Protein AF-A0A4W5NEG5-F1 (afdb_monomer)

Organism: NCBI:txid62062

Sequence (98 aa):
MLLADIVSAETSLFSREVAFTGQLQKQSPKLCYYYLGFYIHSCPKMRYKGQYQPSDLLYPETYVFVPIEHCIPSLEQTHYARFNQEPDAGTEHGISYV

pLDDT: mean 80.61, std 16.85, range [34.16, 94.56]

Secondary structure (DSSP, 8-state):
-HHHHHHHHHHHHHHHHHHHHHHHHHH-TT----------TT-HHHHHHTTSSS-EEE-TTT--EEEHHHHHHHHHH-SS-----S------------

Solvent-accessible surface area (backbone atoms only — not comparable to full-atom values): 6476 Å² total; per-residue (Å²): 111,72,70,59,54,50,54,51,51,52,52,53,51,50,55,51,51,55,55,48,49,59,54,48,23,76,79,36,78,84,56,79,77,80,88,86,71,85,83,44,77,90,38,69,74,40,44,58,60,62,68,50,79,91,42,68,42,71,38,87,91,78,70,46,75,40,56,38,80,76,49,47,72,44,44,76,76,32,101,73,60,85,84,77,88,72,86,78,84,69,99,79,77,88,77,73,84,125

Foldseek 3Di:
DVVVVVLVVLVVVVVVVVVVLVVVCVVPVVSPDDDPDDAFPPDPSNVVVLVPPPDWDQDPPPRDTDGVVQVVVQVVVDRDDDPDPDDDDDDPDPPPPD

Mean predicted aligned error: 9.25 Å

InterPro domains:
  IPR007472 N-end rule aminoacyl transferase, C-terminal [PF04377] (27-58)
  IPR030700 N-end rule aminoacyl transferase [PTHR21367] (16-89)

Structure (mmCIF, N/CA/C/O backbone):
data_AF-A0A4W5NEG5-F1
#
_entry.id   AF-A0A4W5NEG5-F1
#
loop_
_atom_site.group_PDB
_atom_site.id
_atom_site.type_symbol
_atom_site.label_atom_id
_atom_site.label_alt_id
_atom_site.label_comp_id
_atom_site.label_asym_id
_atom_site.label_entity_id
_atom_site.label_seq_id
_atom_site.pdbx_PDB_ins_code
_atom_site.Cartn_x
_atom_site.Cartn_y
_atom_site.Cartn_z
_atom_site.occupancy
_atom_site.B_iso_or_equiv
_atom_site.auth_seq_id
_atom_site.auth_comp_id
_atom_site.auth_asym_id
_atom_site.auth_atom_id
_atom_site.pdbx_PDB_model_num
ATOM 1 N N . MET A 1 1 ? 21.940 15.307 4.176 1.00 58.94 1 MET A N 1
ATOM 2 C CA . MET A 1 1 ? 21.402 15.485 5.541 1.00 58.94 1 MET A CA 1
ATOM 3 C C . MET A 1 1 ? 19.919 15.838 5.487 1.00 58.94 1 MET A C 1
ATOM 5 O O . MET A 1 1 ? 19.132 14.942 5.731 1.00 58.94 1 MET A O 1
ATOM 9 N N . LEU A 1 2 ? 19.526 17.009 4.966 1.00 62.81 2 LEU A N 1
ATOM 10 C CA . LEU A 1 2 ? 18.125 17.480 4.930 1.00 62.81 2 LEU A CA 1
ATOM 11 C C . LEU A 1 2 ? 17.073 16.490 4.365 1.00 62.81 2 LEU A C 1
ATOM 13 O O . LEU A 1 2 ? 15.987 16.369 4.916 1.00 62.81 2 LEU A O 1
ATOM 17 N N . LEU A 1 3 ? 17.383 15.753 3.289 1.00 60.47 3 LEU A N 1
ATOM 18 C CA . LEU A 1 3 ? 16.444 14.785 2.691 1.00 60.47 3 LEU A CA 1
ATOM 19 C C . LEU A 1 3 ? 16.169 13.565 3.586 1.00 60.47 3 LEU A C 1
ATOM 21 O O . LEU A 1 3 ? 15.054 13.054 3.590 1.00 60.47 3 LEU A O 1
ATOM 25 N N . ALA A 1 4 ? 17.163 13.105 4.352 1.00 62.19 4 ALA A N 1
ATOM 26 C CA . ALA A 1 4 ? 16.987 11.980 5.270 1.00 62.19 4 ALA A CA 1
ATOM 27 C C . ALA A 1 4 ? 16.126 12.384 6.478 1.00 62.19 4 ALA A C 1
ATOM 29 O O . ALA A 1 4 ? 15.277 11.609 6.916 1.00 62.19 4 ALA A O 1
ATOM 30 N N . ASP A 1 5 ? 16.288 13.622 6.952 1.00 72.56 5 ASP A N 1
ATOM 31 C CA . ASP A 1 5 ? 15.487 14.186 8.041 1.00 72.56 5 ASP A CA 1
ATOM 32 C C . ASP A 1 5 ? 14.012 14.338 7.634 1.00 72.56 5 ASP A C 1
ATOM 34 O O . ASP A 1 5 ? 13.119 13.990 8.407 1.00 72.56 5 ASP A O 1
ATOM 38 N N . ILE A 1 6 ? 13.749 14.768 6.392 1.00 72.62 6 ILE A N 1
ATOM 39 C CA . ILE A 1 6 ? 12.389 14.861 5.834 1.00 72.62 6 ILE A CA 1
ATOM 40 C C . ILE A 1 6 ? 11.740 13.474 5.740 1.00 72.62 6 ILE A C 1
ATOM 42 O O . ILE A 1 6 ? 10.634 13.289 6.240 1.00 72.62 6 ILE A O 1
ATOM 46 N N . VAL A 1 7 ? 12.427 12.477 5.169 1.00 71.75 7 VAL A N 1
ATOM 47 C CA . VAL A 1 7 ? 11.884 11.108 5.050 1.00 71.75 7 VAL A CA 1
ATOM 48 C C . VAL A 1 7 ? 11.619 10.489 6.429 1.00 71.75 7 VAL A C 1
ATOM 50 O O . VAL A 1 7 ? 10.602 9.821 6.627 1.00 71.75 7 VAL A O 1
ATOM 53 N N . SER A 1 8 ? 12.490 10.746 7.408 1.00 74.38 8 SER A N 1
ATOM 54 C CA . SER A 1 8 ? 12.309 10.293 8.793 1.00 74.38 8 SER A CA 1
ATOM 55 C C . SER A 1 8 ? 11.088 10.945 9.456 1.00 74.38 8 SER A C 1
ATOM 57 O O . SER A 1 8 ? 10.245 10.257 10.041 1.00 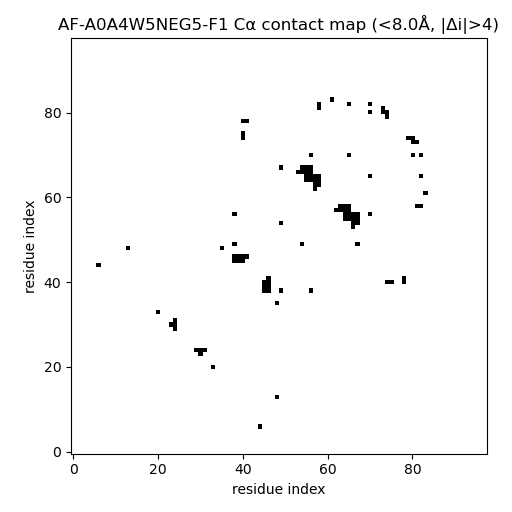74.38 8 SER A O 1
ATOM 59 N N . ALA A 1 9 ? 10.928 12.263 9.296 1.00 77.50 9 ALA A N 1
ATOM 60 C CA . ALA A 1 9 ? 9.769 12.994 9.797 1.00 77.50 9 ALA A CA 1
ATOM 61 C C . ALA A 1 9 ? 8.455 12.506 9.158 1.00 77.50 9 ALA A C 1
ATOM 63 O O . ALA A 1 9 ? 7.477 12.273 9.870 1.00 77.50 9 ALA A O 1
ATOM 64 N N . GLU A 1 10 ? 8.439 12.277 7.841 1.00 81.75 10 GLU A N 1
ATOM 65 C CA . GLU A 1 10 ? 7.281 11.726 7.127 1.00 81.75 10 GLU A CA 1
ATOM 66 C C . GLU A 1 10 ? 6.916 10.313 7.607 1.00 81.75 10 GLU A C 1
ATOM 68 O O . GLU A 1 10 ? 5.738 10.001 7.778 1.00 81.75 10 GLU A O 1
ATOM 73 N N . THR A 1 11 ? 7.915 9.464 7.862 1.00 82.00 11 THR A N 1
ATOM 74 C CA . THR A 1 11 ? 7.710 8.094 8.369 1.00 82.00 11 THR A CA 1
ATOM 75 C C . THR A 1 11 ? 7.112 8.099 9.780 1.00 82.00 11 THR A C 1
ATOM 77 O O . THR A 1 11 ? 6.201 7.324 10.094 1.00 82.00 11 THR A O 1
ATOM 80 N N . SER A 1 12 ? 7.581 9.014 10.633 1.00 84.75 12 SER A N 1
ATOM 81 C CA . SER A 1 12 ? 7.042 9.221 11.982 1.00 84.75 12 SER A CA 1
ATOM 82 C C . SER A 1 12 ? 5.595 9.721 11.947 1.00 84.75 12 SER A C 1
ATOM 84 O O . SER A 1 12 ? 4.736 9.191 12.659 1.00 84.75 12 SER A O 1
ATOM 86 N N . LEU A 1 13 ? 5.298 10.695 11.077 1.00 88.88 13 LEU A N 1
ATOM 87 C CA . LEU A 1 13 ? 3.941 11.208 10.886 1.00 88.88 13 LEU A CA 1
ATOM 88 C C . LEU A 1 13 ? 2.996 10.100 10.416 1.00 88.88 13 LEU A C 1
ATOM 90 O O . LEU A 1 13 ? 1.921 9.929 10.986 1.00 88.88 13 LEU A O 1
ATOM 94 N N . PHE A 1 14 ? 3.437 9.298 9.448 1.00 90.88 14 PHE A N 1
ATOM 95 C CA . PHE A 1 14 ? 2.660 8.179 8.940 1.00 90.88 14 PHE A CA 1
ATOM 96 C C . PHE A 1 14 ? 2.299 7.162 10.028 1.00 90.88 14 PHE A C 1
ATOM 98 O O . PHE A 1 14 ? 1.146 6.761 10.150 1.00 90.88 14 PHE A O 1
ATOM 105 N N . SER A 1 15 ? 3.263 6.774 10.864 1.00 89.62 15 SER A N 1
ATOM 106 C CA . SER A 1 15 ? 3.004 5.816 11.947 1.00 89.62 15 SER A CA 1
ATOM 107 C C . SER A 1 15 ? 1.977 6.349 12.954 1.00 89.62 15 SER A C 1
ATOM 109 O O . SER A 1 15 ? 1.127 5.599 13.436 1.00 89.62 15 SER A O 1
ATOM 111 N N . ARG A 1 16 ? 2.016 7.656 13.252 1.00 93.19 16 ARG A N 1
ATOM 112 C CA . ARG A 1 16 ? 1.008 8.314 14.101 1.00 93.19 16 ARG A CA 1
ATOM 113 C C . ARG A 1 16 ? -0.370 8.325 13.449 1.00 93.19 16 ARG A C 1
ATOM 115 O O . ARG A 1 16 ? -1.359 8.107 14.139 1.00 93.19 16 ARG A O 1
ATOM 122 N N . GLU A 1 17 ? -0.431 8.559 12.145 1.00 93.19 17 GLU A N 1
ATOM 123 C CA . GLU A 1 17 ? -1.674 8.569 11.373 1.00 93.19 17 GLU A CA 1
ATOM 124 C C . GLU A 1 17 ? -2.350 7.189 11.356 1.00 93.19 17 GLU A C 1
ATOM 126 O O . GLU A 1 17 ? -3.548 7.076 11.626 1.00 93.19 17 GLU A O 1
ATOM 131 N N . VAL A 1 18 ? -1.569 6.122 11.158 1.00 91.50 18 VAL A N 1
ATOM 132 C CA . VAL A 1 18 ? -2.052 4.735 11.259 1.00 91.50 18 VAL A CA 1
ATOM 133 C C . VAL A 1 18 ? -2.578 4.439 12.668 1.00 91.50 18 VAL A C 1
ATOM 135 O O . VAL A 1 18 ? -3.688 3.928 12.825 1.00 91.50 18 VAL A O 1
ATOM 138 N N . ALA A 1 19 ? -1.828 4.814 13.710 1.00 92.56 19 ALA A N 1
ATOM 139 C CA . ALA A 1 19 ? -2.252 4.617 15.096 1.00 92.56 19 ALA A CA 1
ATOM 140 C C . ALA A 1 19 ? -3.545 5.381 15.429 1.00 92.56 19 ALA A C 1
ATOM 142 O O . ALA A 1 19 ? -4.426 4.849 16.108 1.00 92.56 19 ALA A O 1
ATOM 143 N N . PHE A 1 20 ? -3.680 6.611 14.929 1.00 93.50 20 PHE A N 1
ATOM 144 C CA . PHE A 1 20 ? -4.882 7.421 15.101 1.00 93.50 20 PHE A CA 1
ATOM 145 C C . PHE A 1 20 ? -6.084 6.810 14.379 1.00 93.50 20 PHE A C 1
ATOM 147 O O . PHE A 1 20 ? -7.171 6.735 14.947 1.00 93.50 20 PHE A O 1
ATOM 154 N N . THR A 1 21 ? -5.885 6.272 13.176 1.00 92.19 21 THR A N 1
ATOM 155 C CA . THR A 1 21 ? -6.947 5.572 12.443 1.00 92.19 21 THR A CA 1
ATOM 156 C C . THR A 1 21 ? -7.456 4.356 13.220 1.00 92.19 21 THR A C 1
ATOM 158 O O . THR A 1 21 ? -8.665 4.158 13.332 1.00 92.19 21 THR A O 1
ATOM 161 N N . GLY A 1 22 ? -6.562 3.607 13.874 1.00 91.19 22 GLY A N 1
ATOM 162 C CA . GLY A 1 22 ? -6.953 2.527 14.786 1.00 91.19 22 GLY A CA 1
ATOM 163 C C . GLY A 1 22 ? -7.745 3.005 16.013 1.00 91.19 22 GLY A C 1
ATOM 164 O O . GLY A 1 22 ? -8.615 2.291 16.509 1.00 91.19 22 GLY A O 1
ATOM 165 N N . GLN A 1 23 ? -7.496 4.222 16.511 1.00 93.69 23 GLN A N 1
ATOM 166 C CA . GLN A 1 23 ? -8.322 4.826 17.566 1.00 93.69 23 GLN A CA 1
ATOM 167 C C . GLN A 1 23 ? -9.711 5.210 17.043 1.00 93.69 23 GLN A C 1
ATOM 169 O O . GLN A 1 23 ? -10.707 4.928 17.708 1.00 93.69 23 GLN A O 1
ATOM 174 N N . LEU A 1 24 ? -9.787 5.795 15.845 1.00 93.50 24 LEU A N 1
ATOM 175 C CA . LEU A 1 24 ? -11.052 6.157 15.203 1.00 93.50 24 LEU A CA 1
ATOM 176 C C . LEU A 1 24 ? -11.913 4.932 14.889 1.00 93.50 24 LEU A C 1
ATOM 178 O O . LEU A 1 24 ? -13.126 4.978 15.083 1.00 93.50 24 LEU A O 1
ATOM 182 N N . GLN A 1 25 ? -11.305 3.813 14.489 1.00 94.56 25 GLN A N 1
ATOM 183 C CA . GLN A 1 25 ? -12.022 2.558 14.253 1.00 94.56 25 GLN A CA 1
ATOM 184 C C . GLN A 1 25 ? -12.762 2.063 15.509 1.00 94.56 25 GLN A C 1
ATOM 186 O O . GLN A 1 25 ? -13.859 1.518 15.403 1.00 94.56 25 GLN A O 1
ATOM 191 N N . LYS A 1 26 ? -12.222 2.305 16.715 1.00 93.25 26 LYS A N 1
ATOM 192 C CA . LYS A 1 26 ? -12.909 1.967 17.979 1.00 93.25 26 LYS A CA 1
ATOM 193 C C . LYS A 1 26 ? -14.189 2.778 18.181 1.00 93.25 26 LYS A C 1
ATOM 195 O O . LYS A 1 26 ? -15.125 2.288 18.803 1.00 93.25 26 LYS A O 1
ATOM 200 N N . GLN A 1 27 ? -14.220 4.014 17.682 1.00 94.44 27 GLN A N 1
ATOM 201 C CA . GLN A 1 27 ? -15.394 4.887 17.748 1.00 94.44 27 GLN A CA 1
ATOM 202 C C . GLN A 1 27 ? -16.377 4.604 16.607 1.00 94.44 27 GLN A C 1
ATOM 204 O O . GLN A 1 27 ? -17.588 4.687 16.798 1.00 94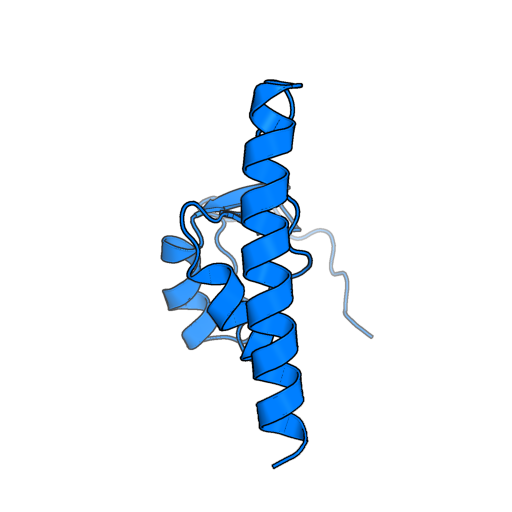.44 27 GLN A O 1
ATOM 209 N N . SER A 1 28 ? -15.863 4.254 15.428 1.00 93.56 28 SER A N 1
ATOM 210 C CA . SER A 1 28 ? -16.648 3.927 14.242 1.00 93.56 28 SER A CA 1
ATOM 211 C C . SER A 1 28 ? -16.125 2.642 13.598 1.00 93.56 28 SER A C 1
ATOM 213 O O . SER A 1 28 ? -15.224 2.694 12.758 1.00 93.56 28 SER A O 1
ATOM 215 N N . PRO A 1 29 ? -16.731 1.482 13.912 1.00 91.12 29 PRO A N 1
ATOM 216 C CA . PRO A 1 29 ? -16.338 0.198 13.330 1.00 91.12 29 PRO A CA 1
ATOM 217 C C . PRO A 1 29 ? -16.494 0.116 11.806 1.00 91.12 29 PRO A C 1
ATOM 219 O O . PR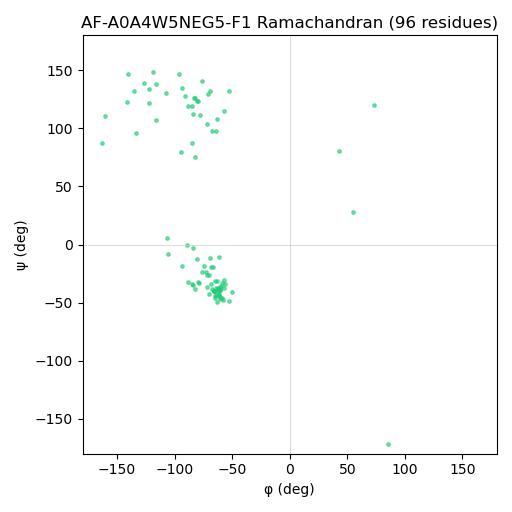O A 1 29 ? -16.019 -0.834 11.204 1.00 91.12 29 PRO A O 1
ATOM 222 N N . LYS A 1 30 ? -17.164 1.090 11.171 1.00 91.75 30 LYS A N 1
ATOM 223 C CA . LYS A 1 30 ? -17.275 1.195 9.707 1.00 91.75 30 LYS A CA 1
ATOM 224 C C . LYS A 1 30 ? -15.978 1.680 9.047 1.00 91.75 30 LYS A C 1
ATOM 226 O O . LYS A 1 30 ? -15.818 1.517 7.841 1.00 91.75 30 LYS A O 1
ATOM 231 N N . LEU A 1 31 ? -15.072 2.296 9.810 1.00 89.31 31 LEU A N 1
ATOM 232 C CA . LEU A 1 31 ? -13.777 2.763 9.322 1.00 89.31 31 LEU A CA 1
ATOM 233 C C . LEU A 1 31 ? -12.777 1.598 9.313 1.00 89.31 31 LEU A C 1
ATOM 235 O O . LEU A 1 31 ? -11.928 1.482 10.192 1.00 89.31 31 LEU A O 1
ATOM 239 N N . CYS A 1 32 ? -12.924 0.705 8.338 1.00 87.19 32 CYS A N 1
ATOM 240 C CA . CYS A 1 32 ? -12.075 -0.484 8.197 1.00 87.19 32 CYS A CA 1
ATOM 241 C C . CYS A 1 32 ? -10.878 -0.274 7.265 1.00 87.19 32 CYS A C 1
ATOM 243 O O . CYS A 1 32 ? -9.932 -1.053 7.311 1.00 87.19 32 CYS A O 1
ATOM 245 N N . TYR A 1 33 ? -10.926 0.757 6.419 1.00 89.81 33 TYR A N 1
ATOM 246 C CA . TYR A 1 33 ? -9.947 0.989 5.362 1.00 89.81 33 TYR A CA 1
ATOM 247 C C . TYR A 1 33 ? -9.372 2.396 5.464 1.00 89.81 33 TYR A C 1
ATOM 249 O O . TYR A 1 33 ? -10.100 3.364 5.697 1.00 89.81 33 TYR A O 1
ATOM 257 N N . TYR A 1 34 ? -8.062 2.498 5.257 1.00 91.69 34 TYR A N 1
ATOM 258 C CA . TYR A 1 34 ? -7.324 3.751 5.253 1.00 91.69 34 TYR A CA 1
ATOM 259 C C . TYR A 1 34 ? -6.606 3.915 3.916 1.00 91.69 34 TYR A C 1
ATOM 261 O O . TYR A 1 34 ? -5.826 3.061 3.500 1.00 91.69 34 TYR A O 1
ATOM 269 N N . TYR A 1 35 ? -6.911 5.005 3.218 1.00 91.19 35 TYR A N 1
ATOM 270 C CA . TYR A 1 35 ? -6.395 5.245 1.880 1.00 91.19 35 TYR A CA 1
ATOM 271 C C . TYR A 1 35 ? -5.001 5.879 1.937 1.00 91.19 35 TYR A C 1
ATOM 273 O O . TYR A 1 35 ? -4.849 7.030 2.337 1.00 91.19 35 TYR A O 1
ATOM 281 N N . LEU A 1 36 ? -3.988 5.128 1.495 1.00 90.12 36 LEU A N 1
ATOM 282 C CA . LEU A 1 36 ? -2.575 5.532 1.516 1.00 90.12 36 LEU A CA 1
ATOM 283 C C . LEU A 1 36 ? -2.131 6.383 0.315 1.00 90.12 36 LEU A C 1
ATOM 285 O O . LEU A 1 36 ? -0.980 6.825 0.271 1.00 90.12 36 LEU A O 1
ATOM 289 N N . GLY A 1 37 ? -3.024 6.622 -0.649 1.00 90.69 37 GLY A N 1
ATOM 290 C CA . GLY A 1 37 ? -2.698 7.278 -1.914 1.00 90.69 37 GLY A CA 1
ATOM 291 C C . GLY A 1 37 ? -2.171 6.317 -2.984 1.00 90.69 37 GLY A C 1
ATOM 292 O O . GLY A 1 37 ? -2.188 5.098 -2.824 1.00 90.69 37 GLY A O 1
ATOM 293 N N . PHE A 1 38 ? -1.697 6.883 -4.098 1.00 89.56 38 PHE A N 1
ATOM 294 C CA . PHE A 1 38 ? -1.143 6.114 -5.214 1.00 89.56 38 PHE A CA 1
ATOM 295 C C . PHE A 1 38 ? 0.185 5.453 -4.851 1.00 89.56 38 PHE A C 1
ATOM 297 O O . PHE A 1 38 ? 1.104 6.109 -4.358 1.00 89.56 38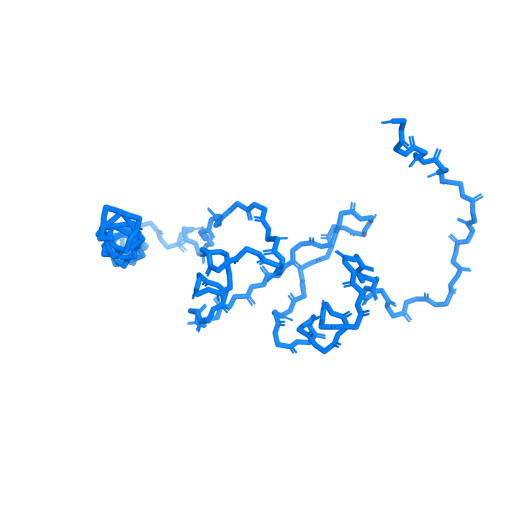 PHE A O 1
ATOM 304 N N . TYR A 1 39 ? 0.312 4.167 -5.172 1.00 91.56 39 TYR A N 1
ATOM 305 C CA . TYR A 1 39 ? 1.545 3.418 -4.976 1.00 91.56 39 TYR A CA 1
ATOM 306 C C . TYR A 1 39 ? 2.467 3.539 -6.191 1.00 91.56 39 TYR A C 1
ATOM 308 O O . TYR A 1 39 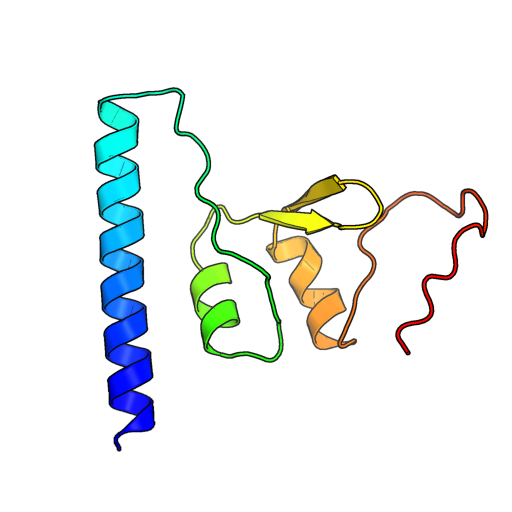? 2.127 3.116 -7.293 1.00 91.56 39 TYR A O 1
ATOM 316 N N . ILE A 1 40 ? 3.658 4.094 -5.970 1.00 91.62 40 ILE A N 1
ATOM 317 C CA . ILE A 1 40 ? 4.728 4.183 -6.968 1.00 91.62 40 ILE A CA 1
ATOM 318 C C . ILE A 1 40 ? 5.897 3.355 -6.449 1.00 91.62 40 ILE A C 1
ATOM 320 O O . ILE A 1 40 ? 6.578 3.769 -5.510 1.00 91.62 40 ILE A O 1
ATOM 324 N N . HIS A 1 41 ? 6.131 2.193 -7.055 1.00 91.56 41 HIS A N 1
ATOM 325 C CA . HIS A 1 41 ? 7.095 1.216 -6.547 1.00 91.56 41 HIS A CA 1
ATOM 326 C C . HIS A 1 41 ? 8.535 1.758 -6.480 1.00 91.56 41 HIS A C 1
ATOM 328 O O . HIS A 1 41 ? 9.265 1.497 -5.525 1.00 91.56 41 HIS A O 1
ATOM 334 N N . SER A 1 42 ? 8.930 2.589 -7.447 1.00 88.56 42 SER A N 1
ATOM 335 C CA . SER A 1 42 ? 10.253 3.224 -7.489 1.00 88.56 42 SER A CA 1
ATOM 336 C C . SER A 1 42 ? 10.474 4.264 -6.380 1.00 88.56 42 SER A C 1
ATOM 338 O O . SER A 1 42 ? 11.621 4.571 -6.055 1.00 88.56 42 SER A O 1
ATOM 340 N N . CYS A 1 43 ? 9.410 4.785 -5.757 1.00 90.31 43 CYS A N 1
ATOM 341 C CA . CYS A 1 43 ? 9.499 5.799 -4.713 1.00 90.31 43 CYS A CA 1
ATOM 342 C C . CYS A 1 43 ? 9.745 5.157 -3.332 1.00 90.31 43 CYS A C 1
ATOM 344 O O . CYS A 1 43 ? 8.865 4.454 -2.823 1.00 90.31 43 CYS A O 1
ATOM 346 N N . PRO A 1 44 ? 10.869 5.460 -2.646 1.00 88.25 44 PRO A N 1
ATOM 347 C CA . PRO A 1 44 ? 11.148 4.920 -1.312 1.00 88.25 44 PRO A CA 1
ATOM 348 C C . PRO A 1 44 ? 10.041 5.210 -0.289 1.00 88.25 44 PRO A C 1
ATOM 350 O O . PRO A 1 44 ? 9.748 4.365 0.556 1.00 88.25 44 PRO A O 1
ATOM 353 N N . LYS A 1 45 ? 9.379 6.372 -0.408 1.00 88.31 45 LYS A N 1
ATOM 354 C CA . LYS A 1 45 ? 8.265 6.773 0.463 1.00 88.31 45 LYS A CA 1
ATOM 355 C C . LYS A 1 45 ? 7.078 5.814 0.366 1.00 88.31 45 LYS A C 1
ATOM 357 O O . LYS A 1 45 ? 6.489 5.448 1.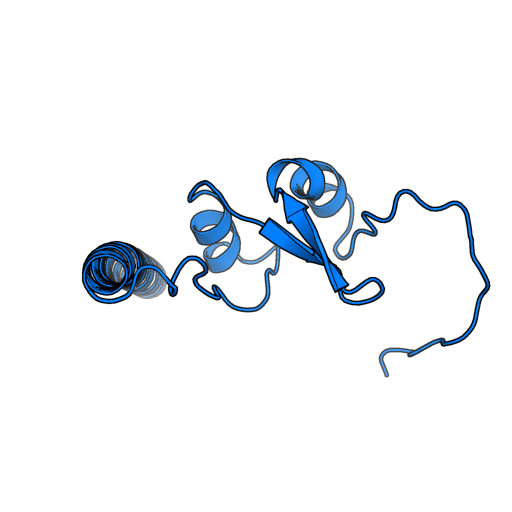375 1.00 88.31 45 LYS A O 1
ATOM 362 N N . MET A 1 46 ? 6.714 5.404 -0.847 1.00 91.31 46 MET A N 1
ATOM 363 C CA . MET A 1 46 ? 5.588 4.486 -1.034 1.00 91.31 46 MET A CA 1
ATOM 364 C C . MET A 1 46 ? 5.984 3.049 -0.718 1.00 91.31 46 MET A C 1
ATOM 366 O O . MET A 1 46 ? 5.177 2.313 -0.154 1.00 91.31 46 MET A O 1
ATOM 370 N N . ARG A 1 47 ? 7.241 2.673 -0.989 1.00 90.44 47 ARG A N 1
ATOM 371 C CA . ARG A 1 47 ? 7.762 1.349 -0.646 1.00 90.44 47 ARG A CA 1
ATOM 372 C C . ARG A 1 47 ? 7.663 1.068 0.856 1.00 90.44 47 ARG A C 1
ATOM 374 O O . ARG A 1 47 ? 7.142 0.017 1.206 1.00 90.44 47 ARG A O 1
ATOM 381 N N . TYR A 1 48 ? 8.076 1.994 1.732 1.00 90.69 48 TYR A N 1
ATOM 382 C CA . TYR A 1 48 ? 7.955 1.760 3.181 1.00 90.69 48 TYR A CA 1
ATOM 383 C C . TYR A 1 48 ? 6.491 1.732 3.643 1.00 90.69 48 TYR A C 1
ATOM 385 O O . TYR A 1 48 ? 6.140 0.903 4.474 1.00 90.69 48 TYR A O 1
ATOM 393 N N . LYS A 1 49 ? 5.612 2.590 3.096 1.00 91.31 49 LYS A N 1
ATOM 394 C CA . LYS A 1 49 ? 4.176 2.574 3.439 1.00 91.31 49 LYS A CA 1
ATOM 395 C C . LYS A 1 49 ? 3.530 1.235 3.081 1.00 91.31 49 LYS A C 1
ATOM 397 O O . LYS A 1 49 ? 2.758 0.712 3.871 1.00 91.31 49 LYS A O 1
ATOM 402 N N . GLY A 1 50 ? 3.907 0.656 1.941 1.00 90.94 50 GLY A N 1
ATOM 403 C CA . GLY A 1 50 ? 3.432 -0.657 1.501 1.00 90.94 50 GLY A CA 1
ATOM 404 C C . GLY A 1 50 ? 3.938 -1.845 2.329 1.00 90.94 50 GLY A C 1
ATOM 405 O O . GLY A 1 50 ? 3.422 -2.945 2.178 1.00 90.94 50 GLY A O 1
ATOM 406 N N . GLN A 1 51 ? 4.928 -1.653 3.207 1.00 90.38 51 GLN A N 1
ATOM 407 C CA . GLN A 1 51 ? 5.387 -2.699 4.132 1.00 90.38 51 GLN A CA 1
ATOM 408 C C . GLN A 1 51 ? 4.488 -2.831 5.372 1.00 90.38 51 GLN A C 1
ATOM 410 O O . GLN A 1 51 ? 4.609 -3.810 6.106 1.00 90.38 51 GLN A O 1
ATOM 415 N N . TYR A 1 52 ? 3.589 -1.872 5.622 1.00 89.31 52 TYR A N 1
ATOM 416 C CA . TYR A 1 52 ? 2.639 -1.949 6.730 1.00 89.31 52 TYR A CA 1
ATOM 417 C C . TYR A 1 52 ? 1.500 -2.893 6.348 1.00 89.31 52 TYR A C 1
ATOM 419 O O . TYR A 1 52 ? 0.702 -2.577 5.471 1.00 89.31 52 TYR A O 1
ATOM 427 N N . GLN A 1 53 ? 1.426 -4.051 7.000 1.00 88.56 53 GLN A N 1
ATOM 428 C CA . GLN A 1 53 ? 0.414 -5.064 6.704 1.00 88.56 53 GLN A CA 1
ATOM 429 C C . GLN A 1 53 ? -0.801 -4.973 7.644 1.00 88.56 53 GLN A C 1
ATOM 431 O O . GLN A 1 53 ? -0.625 -4.660 8.827 1.00 88.56 53 GLN A O 1
ATOM 436 N N . PRO A 1 54 ? -2.016 -5.295 7.157 1.00 91.38 54 PRO A N 1
ATOM 437 C CA . PRO A 1 54 ? -2.350 -5.647 5.767 1.00 91.38 54 PRO A CA 1
ATOM 438 C C . PRO A 1 54 ? -2.396 -4.417 4.835 1.00 91.38 54 PRO A C 1
ATOM 440 O O . PRO A 1 54 ? -2.894 -3.365 5.234 1.00 91.38 54 PRO A O 1
ATOM 443 N N . SER A 1 55 ? -1.900 -4.557 3.599 1.00 92.94 55 SER A N 1
ATOM 444 C CA . SER A 1 55 ? -1.975 -3.525 2.550 1.00 92.94 55 SER A CA 1
ATOM 445 C C . SER A 1 55 ? -2.388 -4.100 1.193 1.00 92.94 55 SER A C 1
ATOM 447 O O . SER A 1 55 ? -1.779 -5.049 0.699 1.00 92.94 55 SER A O 1
ATOM 449 N N . ASP A 1 56 ? -3.349 -3.441 0.545 1.00 93.38 56 ASP A N 1
ATOM 450 C CA . ASP A 1 56 ? -3.849 -3.800 -0.783 1.00 93.38 56 ASP A CA 1
ATOM 451 C C . ASP A 1 56 ? -3.614 -2.671 -1.795 1.00 93.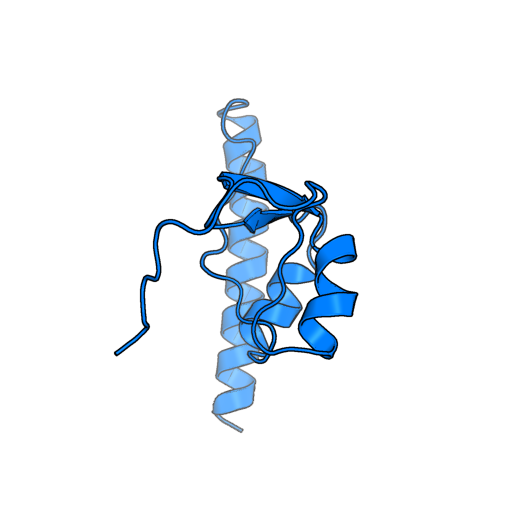38 56 ASP A C 1
ATOM 453 O O . ASP A 1 56 ? -3.661 -1.483 -1.462 1.00 93.38 56 ASP A O 1
ATOM 457 N N . LEU A 1 57 ? -3.396 -3.040 -3.056 1.00 92.19 57 LEU A N 1
ATOM 458 C CA . LEU A 1 57 ? -3.314 -2.126 -4.189 1.00 92.19 57 LEU A CA 1
ATOM 459 C C . LEU A 1 57 ? -4.560 -2.251 -5.060 1.00 92.19 57 LEU A C 1
ATOM 461 O O . LEU A 1 57 ? -4.945 -3.348 -5.458 1.00 92.19 57 LEU A O 1
ATOM 465 N N . LEU A 1 58 ? -5.166 -1.110 -5.384 1.00 90.75 58 LEU A N 1
ATOM 466 C CA . LEU A 1 58 ? -6.270 -1.040 -6.332 1.00 90.75 58 LEU A CA 1
ATOM 467 C C . LEU A 1 58 ? -5.730 -1.091 -7.761 1.00 90.75 58 LEU A C 1
ATOM 469 O O . LEU A 1 58 ? -4.935 -0.235 -8.157 1.00 90.75 58 LEU A O 1
ATOM 473 N N . TYR A 1 59 ? -6.201 -2.051 -8.549 1.00 86.38 59 TYR A N 1
ATOM 474 C CA . TYR A 1 59 ? -5.921 -2.076 -9.976 1.00 86.38 59 TYR A CA 1
ATOM 475 C C . TYR A 1 59 ? -6.869 -1.118 -10.720 1.00 86.38 59 TYR A C 1
ATOM 477 O O . TYR A 1 59 ? -8.084 -1.261 -10.592 1.00 86.38 59 TYR A O 1
ATOM 485 N N . PRO A 1 60 ? -6.361 -0.140 -11.494 1.00 81.62 60 PRO A N 1
ATOM 486 C CA . PRO A 1 60 ? -7.200 0.903 -12.084 1.00 81.62 60 PRO A CA 1
ATOM 487 C C . PRO A 1 60 ? -8.127 0.406 -13.198 1.00 81.62 60 PRO A C 1
ATOM 489 O O . PRO A 1 60 ? -9.155 1.032 -13.422 1.00 81.62 60 PRO A O 1
ATOM 492 N N . GLU A 1 61 ? -7.784 -0.683 -13.897 1.00 82.62 61 GLU A N 1
ATOM 493 C CA . GLU A 1 61 ? -8.612 -1.178 -15.009 1.00 82.62 61 GLU A CA 1
ATOM 494 C C . GLU A 1 61 ? -9.792 -2.034 -14.508 1.00 82.62 61 GLU A C 1
ATOM 496 O O . GLU A 1 61 ? -10.892 -1.924 -15.039 1.00 82.62 61 GLU A O 1
ATOM 501 N N . THR A 1 62 ? -9.601 -2.857 -13.466 1.00 84.69 62 THR A N 1
ATOM 502 C CA . THR A 1 62 ? -10.657 -3.761 -12.951 1.00 84.69 62 THR A CA 1
ATOM 503 C C . THR A 1 62 ? -11.288 -3.305 -11.639 1.00 84.69 62 THR A C 1
ATOM 505 O O . THR A 1 62 ? -12.264 -3.902 -11.194 1.00 84.69 62 THR A O 1
ATOM 508 N N . TYR A 1 63 ? -10.739 -2.271 -10.997 1.00 87.19 63 TYR A N 1
ATOM 509 C CA . TYR A 1 63 ? -11.141 -1.801 -9.667 1.00 87.19 63 TYR A CA 1
ATOM 510 C C . TYR A 1 63 ? -11.106 -2.890 -8.581 1.00 87.19 63 TYR A C 1
ATOM 512 O O . TYR A 1 63 ? -11.823 -2.818 -7.581 1.00 87.19 63 TYR A O 1
ATOM 520 N N . VAL A 1 64 ? -10.237 -3.887 -8.755 1.00 89.31 64 VAL A N 1
ATOM 521 C CA . VAL A 1 64 ? -10.014 -4.956 -7.780 1.00 89.31 64 VAL A CA 1
ATOM 522 C C . VAL A 1 64 ? -8.849 -4.590 -6.867 1.00 89.31 64 VAL A C 1
ATOM 524 O O . VAL A 1 64 ? -7.796 -4.145 -7.329 1.00 89.31 64 VAL A O 1
ATOM 527 N N . PHE A 1 65 ? -9.041 -4.792 -5.564 1.00 90.31 65 PHE A N 1
ATOM 528 C CA . PHE A 1 65 ? -7.978 -4.701 -4.568 1.00 90.31 65 PHE A CA 1
ATOM 529 C C . PHE A 1 65 ? -7.209 -6.021 -4.512 1.00 90.31 65 PHE A C 1
ATOM 531 O O . PHE A 1 65 ? -7.805 -7.084 -4.336 1.00 90.31 65 PHE A O 1
ATOM 538 N N . VAL A 1 66 ? -5.890 -5.947 -4.669 1.00 91.31 66 VAL A N 1
ATOM 539 C CA . VAL A 1 66 ? -4.984 -7.099 -4.647 1.00 91.31 66 VAL A CA 1
ATOM 540 C C . VAL A 1 66 ? -3.943 -6.890 -3.547 1.00 91.31 66 VAL A C 1
ATOM 542 O O . VAL A 1 66 ? -3.360 -5.803 -3.492 1.00 91.31 66 VAL A O 1
ATOM 545 N N . PRO A 1 67 ? -3.651 -7.901 -2.708 1.00 92.62 67 PRO A N 1
ATOM 546 C CA . PRO A 1 67 ? -2.603 -7.801 -1.700 1.00 92.62 67 PRO A CA 1
ATOM 547 C C . PRO A 1 67 ? -1.273 -7.371 -2.310 1.00 92.62 67 PRO A C 1
ATOM 549 O O . PRO A 1 67 ? -0.819 -7.939 -3.307 1.00 92.62 67 PRO A O 1
ATOM 552 N N . ILE A 1 68 ? -0.622 -6.385 -1.691 1.00 92.19 68 ILE A N 1
ATOM 553 C CA . ILE A 1 68 ? 0.622 -5.806 -2.214 1.00 92.19 68 ILE A CA 1
ATOM 554 C C . ILE A 1 68 ? 1.727 -6.852 -2.407 1.00 92.19 68 ILE A C 1
ATOM 556 O O . ILE A 1 68 ? 2.534 -6.736 -3.326 1.00 92.19 68 ILE A O 1
ATOM 560 N N . GLU A 1 69 ? 1.735 -7.901 -1.585 1.00 91.94 69 GLU A N 1
ATOM 561 C CA . GLU A 1 69 ? 2.690 -9.010 -1.649 1.00 91.94 69 GLU A CA 1
ATOM 562 C C . GLU A 1 69 ? 2.649 -9.740 -2.997 1.00 91.94 69 GLU A C 1
ATOM 564 O O . GLU A 1 69 ? 3.694 -10.118 -3.525 1.00 91.94 69 GLU A O 1
ATOM 569 N N . HIS A 1 70 ? 1.463 -9.871 -3.600 1.00 90.19 70 HIS A N 1
ATOM 570 C CA . HIS A 1 70 ? 1.303 -10.453 -4.934 1.00 90.19 70 HIS A CA 1
ATOM 571 C C . HIS A 1 70 ? 1.721 -9.487 -6.047 1.00 90.19 70 HIS A C 1
ATOM 573 O O . HIS A 1 70 ? 2.084 -9.920 -7.138 1.00 90.19 70 HIS A O 1
ATOM 579 N N . CYS A 1 71 ? 1.689 -8.183 -5.774 1.00 90.00 71 CYS A N 1
ATOM 580 C CA . CYS A 1 71 ? 2.007 -7.149 -6.750 1.00 90.00 71 CYS A CA 1
ATOM 581 C C . CYS A 1 71 ? 3.515 -6.866 -6.851 1.00 90.00 71 CYS A C 1
ATOM 583 O O . CYS A 1 71 ? 4.017 -6.555 -7.933 1.00 90.00 71 CYS A O 1
ATOM 585 N N . ILE A 1 72 ? 4.250 -6.977 -5.737 1.00 90.62 72 ILE A N 1
ATOM 586 C CA . ILE A 1 72 ? 5.686 -6.660 -5.656 1.00 90.62 72 ILE A CA 1
ATOM 587 C C . ILE A 1 72 ? 6.523 -7.386 -6.728 1.00 90.62 72 ILE A C 1
ATOM 589 O O . ILE A 1 72 ? 7.276 -6.697 -7.417 1.00 90.62 72 ILE A O 1
ATOM 593 N N . PRO A 1 73 ? 6.395 -8.712 -6.953 1.00 91.12 73 PRO A N 1
ATOM 594 C CA . PRO A 1 73 ? 7.231 -9.419 -7.926 1.00 91.12 73 PRO A CA 1
ATOM 595 C C . PRO A 1 73 ? 7.152 -8.852 -9.347 1.00 91.12 73 PRO A C 1
ATOM 597 O O . PRO A 1 73 ? 8.162 -8.795 -10.046 1.00 91.12 73 PRO A O 1
ATOM 600 N N . SER A 1 74 ? 5.970 -8.408 -9.780 1.00 89.31 74 SER A N 1
ATOM 601 C CA . SER A 1 74 ? 5.786 -7.827 -11.113 1.00 89.31 74 SER A CA 1
ATOM 602 C C . SER A 1 74 ? 6.244 -6.364 -11.1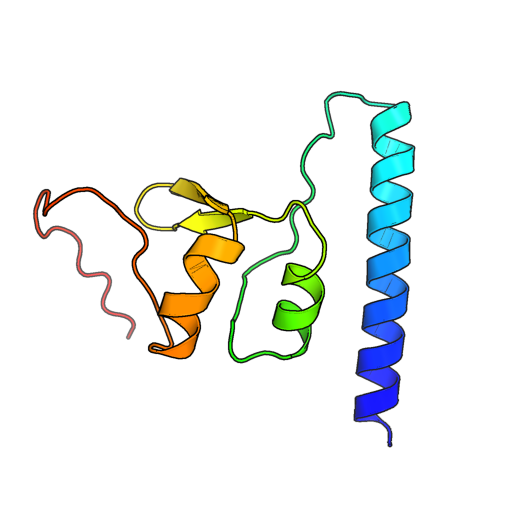81 1.00 89.31 74 SER A C 1
ATOM 604 O O . SER A 1 74 ? 6.738 -5.921 -12.221 1.00 89.31 74 SER A O 1
ATOM 606 N N . LEU A 1 75 ? 6.114 -5.617 -10.078 1.00 90.25 75 LEU A N 1
ATOM 607 C CA . LEU A 1 75 ? 6.546 -4.216 -9.970 1.00 90.25 75 LEU A CA 1
ATOM 608 C C . LEU A 1 75 ? 8.071 -4.054 -9.895 1.00 90.25 75 LEU A C 1
ATOM 610 O O . LEU A 1 75 ? 8.591 -3.006 -10.269 1.00 90.25 75 LEU A O 1
ATOM 614 N N . GLU A 1 76 ? 8.793 -5.082 -9.450 1.00 90.38 76 GLU A N 1
ATOM 615 C CA . GLU A 1 76 ? 10.262 -5.119 -9.511 1.00 90.38 76 GLU A CA 1
ATOM 616 C C . GLU A 1 76 ? 10.769 -5.318 -10.955 1.00 90.38 76 GLU A C 1
ATOM 618 O O . GLU A 1 76 ? 11.867 -4.886 -11.299 1.00 90.38 76 GLU A O 1
ATOM 623 N N . GLN A 1 77 ? 9.971 -5.948 -11.828 1.00 87.50 77 GLN A N 1
ATOM 624 C CA . GLN A 1 77 ? 10.344 -6.210 -13.227 1.00 87.50 77 GLN A CA 1
ATOM 625 C C . GLN A 1 77 ? 9.963 -5.066 -14.171 1.00 87.50 77 GLN A C 1
ATOM 627 O O . GLN A 1 77 ? 10.632 -4.833 -15.178 1.00 87.50 77 GLN A O 1
ATOM 632 N N . THR A 1 78 ? 8.864 -4.369 -13.878 1.00 84.31 78 THR A N 1
ATOM 633 C CA . THR A 1 78 ? 8.268 -3.368 -14.767 1.00 84.31 78 THR A CA 1
ATOM 634 C C . THR A 1 78 ? 7.775 -2.161 -13.977 1.00 84.31 78 THR A C 1
ATOM 636 O O . THR A 1 78 ? 7.282 -2.292 -12.862 1.00 84.31 78 THR A O 1
ATOM 639 N N . HIS A 1 79 ? 7.850 -0.964 -14.567 1.00 76.81 79 HIS A N 1
ATOM 640 C CA . HIS A 1 79 ? 7.340 0.256 -13.922 1.00 76.81 79 HIS A CA 1
ATOM 641 C C . HIS A 1 79 ? 5.806 0.253 -13.764 1.00 76.81 79 HIS A C 1
ATOM 643 O O . HIS A 1 79 ? 5.251 1.001 -12.960 1.00 76.81 79 HIS A O 1
ATOM 649 N N . TYR A 1 80 ? 5.123 -0.585 -14.544 1.00 80.12 80 TYR A N 1
ATOM 650 C CA . TYR A 1 80 ? 3.690 -0.812 -14.490 1.00 80.12 80 TYR A CA 1
ATOM 651 C C . TYR A 1 80 ? 3.422 -2.299 -14.709 1.00 80.12 80 TYR A C 1
ATOM 653 O O . TYR A 1 80 ? 3.794 -2.842 -15.749 1.00 80.12 80 TYR A O 1
ATOM 661 N N . ALA A 1 81 ? 2.754 -2.931 -13.748 1.00 75.50 81 ALA A N 1
ATOM 662 C CA . ALA A 1 81 ? 2.408 -4.341 -13.799 1.00 75.50 81 ALA A CA 1
ATOM 663 C C . ALA A 1 81 ? 0.889 -4.530 -13.834 1.00 75.50 81 ALA A C 1
ATOM 665 O O . ALA A 1 81 ? 0.148 -3.869 -13.104 1.00 75.50 81 ALA A O 1
ATOM 666 N N . ARG A 1 82 ? 0.435 -5.461 -14.679 1.00 76.75 82 ARG A N 1
ATOM 667 C CA . ARG A 1 82 ? -0.949 -5.937 -14.693 1.00 76.75 82 ARG A CA 1
ATOM 668 C C . ARG A 1 82 ? -1.069 -7.143 -13.770 1.00 76.75 82 ARG A C 1
ATOM 670 O O . ARG A 1 82 ? -0.314 -8.098 -13.921 1.00 76.75 82 ARG A O 1
ATOM 677 N N . PHE A 1 83 ? -2.026 -7.101 -12.847 1.00 70.38 83 PHE A N 1
ATOM 678 C CA . PHE A 1 83 ? -2.279 -8.185 -11.884 1.00 70.38 83 PHE A CA 1
ATOM 679 C C . PHE A 1 83 ? -3.552 -8.980 -12.207 1.00 70.38 83 PHE A C 1
ATOM 681 O O . PHE A 1 83 ? -3.969 -9.821 -11.414 1.00 70.38 83 PHE A O 1
ATOM 688 N N . ASN A 1 84 ? -4.190 -8.694 -13.349 1.00 64.12 84 ASN A N 1
ATOM 689 C CA . ASN A 1 84 ? -5.440 -9.332 -13.737 1.00 64.12 84 ASN A CA 1
ATOM 690 C C . ASN A 1 84 ? -5.200 -10.804 -14.114 1.00 64.12 84 ASN A C 1
ATOM 692 O O . ASN A 1 84 ? -4.313 -11.101 -14.912 1.00 64.12 84 ASN A O 1
ATOM 696 N N . GLN A 1 85 ? -5.990 -11.713 -13.538 1.00 57.19 85 GLN A N 1
ATOM 697 C CA . GLN A 1 85 ? -5.942 -13.150 -13.845 1.00 57.19 85 GLN A CA 1
ATOM 698 C C . GLN A 1 85 ? -6.866 -13.540 -15.010 1.00 57.19 85 GLN A C 1
ATOM 700 O O . GLN A 1 85 ? -6.905 -14.711 -15.383 1.00 57.19 85 GLN A O 1
ATOM 705 N N . GLU A 1 86 ? -7.600 -12.590 -15.596 1.00 56.22 86 GLU A N 1
ATOM 706 C CA . GLU A 1 86 ? -8.472 -12.885 -16.732 1.00 56.22 86 GLU A CA 1
ATOM 707 C C . GLU A 1 86 ? -7.684 -12.916 -18.054 1.00 56.22 86 GLU A C 1
ATOM 709 O O . GLU A 1 86 ? -6.989 -11.946 -18.382 1.00 56.22 86 GLU A O 1
ATOM 714 N N . PRO A 1 87 ? -7.782 -14.008 -18.836 1.00 48.81 87 PRO A N 1
ATOM 715 C CA . PRO A 1 87 ? -7.267 -14.042 -20.193 1.00 48.81 87 PRO A CA 1
ATOM 716 C C . PRO A 1 87 ? -8.167 -13.179 -21.085 1.00 48.81 87 PRO A C 1
ATOM 718 O O . PRO A 1 87 ? -9.269 -13.577 -21.437 1.00 48.81 87 PRO A O 1
ATOM 721 N N . ASP A 1 88 ? -7.670 -11.991 -21.415 1.00 50.78 88 ASP A N 1
ATOM 722 C CA . ASP A 1 88 ? -8.033 -11.169 -22.576 1.00 50.78 88 ASP A CA 1
ATOM 723 C C . ASP A 1 88 ? -9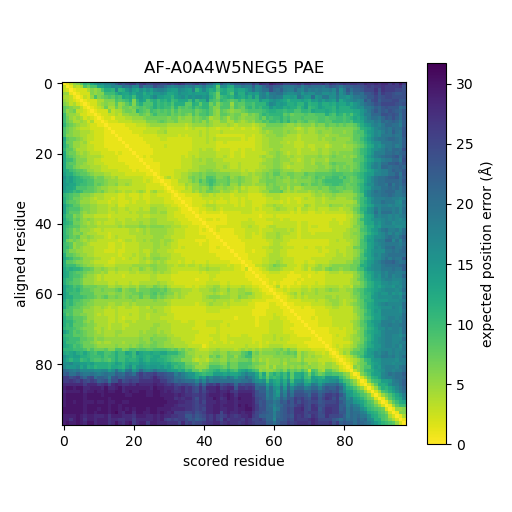.539 -11.083 -22.906 1.00 50.78 88 ASP A C 1
ATOM 725 O O . ASP A 1 88 ? -10.048 -11.726 -23.826 1.00 50.78 88 ASP A O 1
ATOM 729 N N . ALA A 1 89 ? -10.257 -10.222 -22.185 1.00 43.19 89 ALA A N 1
ATOM 730 C CA . ALA A 1 89 ? -11.506 -9.662 -22.682 1.00 43.19 89 ALA A CA 1
ATOM 731 C C . ALA A 1 89 ? -11.213 -8.313 -23.354 1.00 43.19 89 ALA A C 1
ATOM 733 O O . ALA A 1 89 ? -11.423 -7.266 -22.758 1.00 43.19 89 ALA A O 1
ATOM 734 N N . GLY A 1 90 ? -10.724 -8.360 -24.594 1.00 41.34 90 GLY A N 1
ATOM 735 C CA . GLY A 1 90 ? -10.992 -7.333 -25.601 1.00 41.34 90 GLY A CA 1
ATOM 736 C C . GLY A 1 90 ? -10.292 -5.983 -25.423 1.00 41.34 90 GLY A C 1
ATOM 737 O O . GLY A 1 90 ? -10.498 -5.214 -24.492 1.00 41.34 90 GLY A O 1
ATOM 738 N N . THR A 1 91 ? -9.502 -5.638 -26.426 1.00 48.41 91 THR A N 1
ATOM 739 C CA . THR A 1 91 ? -8.905 -4.321 -26.611 1.00 48.41 91 THR A CA 1
ATOM 740 C C . THR A 1 91 ? -9.977 -3.260 -26.917 1.00 48.41 91 THR A C 1
ATOM 742 O O . THR A 1 91 ? -10.356 -3.095 -28.068 1.00 48.41 91 THR A O 1
ATOM 745 N N . GLU A 1 92 ? -10.426 -2.495 -25.923 1.00 43.81 92 GLU A N 1
ATOM 746 C CA . GLU A 1 92 ? -11.023 -1.152 -26.081 1.00 43.81 92 GLU A CA 1
ATOM 747 C C . GLU A 1 92 ? -11.016 -0.461 -24.706 1.00 43.81 92 GLU A C 1
ATOM 749 O O . GLU A 1 92 ? -11.855 -0.674 -23.854 1.00 43.81 92 GLU A O 1
ATOM 754 N N . HIS A 1 93 ? -9.959 0.226 -24.299 1.00 42.69 93 HIS A N 1
ATOM 755 C CA . HIS A 1 93 ? -9.751 1.620 -24.635 1.00 42.69 93 HIS A CA 1
ATOM 756 C C . HIS A 1 93 ? -8.269 1.919 -24.426 1.00 42.69 93 HIS A C 1
ATOM 758 O O . HIS A 1 93 ? -7.769 1.948 -23.301 1.00 42.69 93 HIS A O 1
ATOM 764 N N . GLY A 1 94 ? -7.557 2.152 -25.527 1.00 39.34 94 GLY A N 1
ATOM 765 C CA . GLY A 1 94 ? -6.237 2.753 -25.472 1.00 39.34 94 GLY A CA 1
ATOM 766 C C . GLY A 1 94 ? -6.359 4.163 -24.911 1.00 39.34 94 GLY A C 1
ATOM 767 O O . GLY A 1 94 ? -6.649 5.100 -25.650 1.00 39.34 94 GLY A O 1
ATOM 768 N N . ILE A 1 95 ? -6.113 4.326 -23.614 1.00 41.91 95 ILE A N 1
ATOM 769 C CA . ILE A 1 95 ? -5.702 5.622 -23.089 1.00 41.91 95 ILE A CA 1
ATOM 770 C C . ILE A 1 95 ? -4.190 5.669 -23.281 1.00 41.91 95 ILE A C 1
ATOM 772 O O . ILE A 1 95 ? -3.409 5.235 -22.437 1.00 41.91 95 ILE A O 1
ATOM 776 N N . SER A 1 96 ? -3.788 6.119 -24.470 1.00 34.16 96 SER A N 1
ATOM 777 C CA . SER A 1 96 ? -2.421 6.560 -24.717 1.00 34.16 96 SER A CA 1
ATOM 778 C C . SER A 1 96 ? -2.128 7.671 -23.714 1.00 34.16 96 SER A C 1
ATOM 780 O O . SER A 1 96 ? -2.762 8.724 -23.770 1.00 34.16 96 SER A O 1
ATOM 782 N N . TYR A 1 97 ? -1.193 7.445 -22.793 1.00 40.44 97 TYR A N 1
ATOM 783 C CA . TYR A 1 97 ? -0.569 8.551 -22.079 1.00 40.44 97 TYR A CA 1
ATOM 784 C C . TYR A 1 97 ? 0.174 9.378 -23.133 1.00 40.44 97 TYR A C 1
ATOM 786 O O . TYR A 1 97 ? 1.128 8.896 -23.744 1.00 40.44 97 TYR A O 1
ATOM 794 N N . VAL A 1 98 ? -0.366 10.561 -23.422 1.00 36.06 98 VAL A N 1
ATOM 795 C CA . VAL A 1 98 ? 0.325 11.640 -24.138 1.00 36.06 98 VAL A CA 1
ATOM 796 C C . VAL A 1 98 ? 1.358 12.263 -23.212 1.00 36.06 98 VAL A C 1
ATOM 798 O O . VAL A 1 98 ? 1.057 12.361 -21.999 1.00 36.06 98 VAL A O 1
#

Nearest PDB structures (foldseek):
  9h6c-assembly1_B-2  TM=3.071E-01  e=8.680E+00  Escherichia coli KLY

Radius of gyration: 16.57 Å; Cα contacts (8 Å, |Δi|>4): 53; chains: 1; bounding box: 39×32×45 Å